Protein AF-A0AA37T5X5-F1 (afdb_monomer_lite)

Sequence (103 aa):
MPQKNICTRTISIEKFKANPVEEIAQVVDDAIAITSDNETLFYAVPTELYEEMVAFCEYTQRGTTEQKNVPDRFSLDETQDTDQFVEKLAEKIQKKSNDDECL

Secondary structure (DSSP, 8-state):
-----SSSEEEEHHHHHH-HHHHHHT-SS--EEEEETTEEEEEE--HHHHHHHHHHHHHHHHTT-------------TTS-HHHHHHHHHHHHHHHHHTTS--

Radius of gyration: 23.39 Å; chains: 1; bounding box: 44×42×62 Å

pLDDT: mean 74.89, std 17.7, range [38.31, 96.5]

InterPro domains:
  IPR036165 YefM-like superfamily [SSF143120] (9-59)

Organism: NCBI:txid1444977

Foldseek 3Di:
DQDPDPWPAEDEPVVCVVPVPVVQVVDDQTWYFYDDPNDGPDIDHDPVNVVVVVVVVVVVVVPPPDPPPPVPVPPPPPPDDPVVVVVVVVVVVVVVVVVPPDD

Structure (mmCIF, N/CA/C/O backbone):
data_AF-A0AA37T5X5-F1
#
_entry.id   AF-A0AA37T5X5-F1
#
loop_
_atom_site.group_PDB
_atom_site.id
_atom_site.type_symbol
_atom_site.label_atom_id
_atom_site.label_alt_id
_atom_site.label_comp_id
_atom_site.label_asym_id
_atom_site.label_entity_id
_atom_site.label_seq_id
_atom_site.pdbx_PDB_ins_code
_atom_site.Cartn_x
_atom_site.Cartn_y
_atom_site.Cartn_z
_atom_site.occupancy
_atom_site.B_iso_or_equiv
_atom_site.auth_seq_id
_atom_site.auth_comp_id
_atom_site.auth_asym_id
_atom_site.auth_atom_id
_atom_site.pdbx_PDB_model_num
ATOM 1 N N . MET A 1 1 ? 2.001 4.237 23.602 1.00 40.94 1 MET A N 1
ATOM 2 C CA . MET A 1 1 ? 2.702 5.302 22.847 1.00 40.94 1 MET A CA 1
ATOM 3 C C . MET A 1 1 ? 2.011 5.418 21.498 1.00 40.94 1 MET A C 1
ATOM 5 O O . MET A 1 1 ? 1.715 4.361 20.954 1.00 40.94 1 MET A O 1
ATOM 9 N N . PRO A 1 2 ? 1.687 6.616 20.981 1.00 51.69 2 PRO A N 1
ATOM 10 C CA . PRO A 1 2 ? 1.086 6.723 19.654 1.00 51.69 2 PRO A CA 1
ATOM 11 C C . PRO A 1 2 ? 2.088 6.212 18.612 1.00 51.69 2 PRO A C 1
ATOM 13 O O . PRO A 1 2 ? 3.253 6.617 18.625 1.00 51.69 2 PRO A O 1
ATOM 16 N N . GLN A 1 3 ? 1.660 5.280 17.760 1.00 58.56 3 GLN A N 1
ATOM 17 C CA . GLN A 1 3 ? 2.477 4.806 16.647 1.00 58.56 3 GLN A CA 1
ATOM 18 C C . GLN A 1 3 ? 2.731 5.994 15.711 1.00 58.56 3 GLN A C 1
ATOM 20 O O . GLN A 1 3 ? 1.800 6.690 15.305 1.00 58.56 3 GLN A O 1
ATOM 25 N N . LYS A 1 4 ? 4.003 6.279 15.418 1.00 62.44 4 LYS A N 1
ATOM 26 C CA . LYS A 1 4 ? 4.361 7.319 14.454 1.00 62.44 4 LYS A CA 1
ATOM 27 C C . LYS A 1 4 ? 4.061 6.770 13.061 1.00 62.44 4 LYS A C 1
ATOM 29 O O . LYS A 1 4 ? 4.851 5.989 12.538 1.00 62.44 4 LYS A O 1
ATOM 34 N N . ASN A 1 5 ? 2.917 7.151 12.500 1.00 62.69 5 ASN A N 1
ATOM 35 C CA . ASN A 1 5 ? 2.557 6.767 11.139 1.00 62.69 5 ASN A CA 1
ATOM 36 C C . ASN A 1 5 ? 3.575 7.356 10.159 1.00 62.69 5 ASN A C 1
ATOM 38 O O . ASN A 1 5 ? 3.936 8.530 10.245 1.00 62.69 5 ASN A O 1
ATOM 42 N N . ILE A 1 6 ? 4.075 6.499 9.270 1.00 72.50 6 ILE A N 1
ATOM 43 C CA . ILE A 1 6 ? 5.108 6.833 8.276 1.00 72.50 6 ILE A CA 1
ATOM 44 C C . ILE A 1 6 ? 4.488 7.543 7.060 1.00 72.50 6 ILE A C 1
ATOM 46 O O . ILE A 1 6 ? 5.193 8.169 6.280 1.00 72.50 6 ILE A O 1
ATOM 50 N N . CYS A 1 7 ? 3.164 7.479 6.931 1.00 79.75 7 CYS A N 1
ATOM 51 C CA . CYS A 1 7 ? 2.395 7.980 5.801 1.00 79.75 7 CYS A CA 1
ATOM 52 C C . CYS A 1 7 ? 1.520 9.174 6.183 1.00 79.75 7 CYS A C 1
ATOM 54 O O . CYS A 1 7 ? 1.145 9.358 7.347 1.00 79.75 7 CYS A O 1
ATOM 56 N N . THR A 1 8 ? 1.143 9.950 5.170 1.00 80.25 8 THR A N 1
ATOM 57 C CA . THR A 1 8 ? 0.302 11.143 5.333 1.00 80.25 8 THR A CA 1
ATOM 58 C C . THR A 1 8 ? -1.158 10.780 5.598 1.00 80.25 8 THR A C 1
ATOM 60 O O . THR A 1 8 ? -1.896 11.559 6.205 1.00 80.25 8 THR A O 1
ATOM 63 N N . ARG A 1 9 ? -1.593 9.589 5.166 1.00 87.81 9 ARG A N 1
ATOM 64 C CA . ARG A 1 9 ? -2.992 9.164 5.232 1.00 87.81 9 ARG A CA 1
ATOM 65 C C . ARG A 1 9 ? -3.170 7.898 6.060 1.00 87.81 9 ARG A C 1
ATOM 67 O O . ARG A 1 9 ? -2.474 6.903 5.888 1.00 87.81 9 ARG A O 1
ATOM 74 N N . THR A 1 10 ? -4.168 7.921 6.935 1.00 91.25 10 THR A N 1
ATOM 75 C CA . THR A 1 10 ? -4.576 6.775 7.753 1.00 91.25 10 THR A CA 1
ATOM 76 C C . THR A 1 10 ? -6.083 6.584 7.632 1.00 91.25 10 THR A C 1
ATOM 78 O O . THR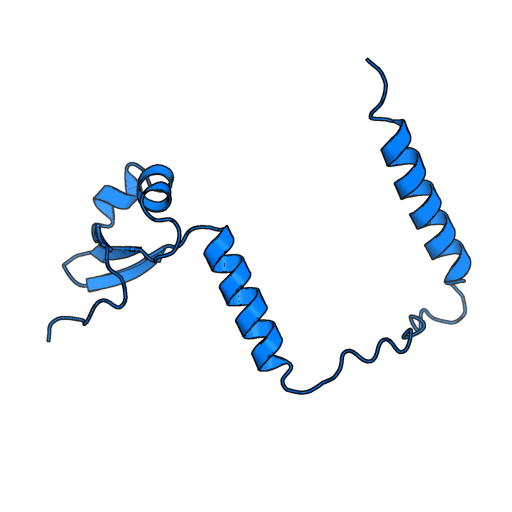 A 1 10 ? -6.833 7.552 7.766 1.00 91.25 10 THR A O 1
ATOM 81 N N . ILE A 1 11 ? -6.535 5.357 7.378 1.00 93.25 11 ILE A N 1
ATOM 82 C CA . ILE A 1 11 ? -7.959 5.007 7.280 1.00 93.25 11 ILE A CA 1
ATOM 83 C C . ILE A 1 11 ? -8.253 3.721 8.054 1.00 93.25 11 ILE A C 1
ATOM 85 O O . ILE A 1 11 ? -7.379 2.871 8.215 1.00 93.25 11 ILE A O 1
ATOM 89 N N . SER A 1 12 ? -9.494 3.557 8.514 1.00 94.38 12 SER A N 1
ATOM 90 C CA . SER A 1 12 ? -9.911 2.315 9.164 1.00 94.38 12 SER A CA 1
ATOM 91 C C . SER A 1 12 ? -10.058 1.171 8.158 1.00 94.38 12 SER A C 1
ATOM 93 O O . SER A 1 12 ? -10.389 1.378 6.985 1.00 94.38 12 SER A O 1
ATOM 95 N N . ILE A 1 13 ? -9.884 -0.060 8.638 1.00 94.81 13 ILE A N 1
ATOM 96 C CA . ILE A 1 13 ? -10.087 -1.280 7.851 1.00 94.81 13 ILE A CA 1
ATOM 97 C C . ILE A 1 13 ? -11.518 -1.392 7.308 1.00 94.81 13 ILE A C 1
ATOM 99 O O . ILE A 1 13 ? -11.719 -1.907 6.213 1.00 94.81 13 ILE A O 1
ATOM 103 N N . GLU A 1 14 ? -12.513 -0.879 8.033 1.00 95.12 14 GLU A N 1
ATOM 104 C CA . GLU A 1 14 ? -13.910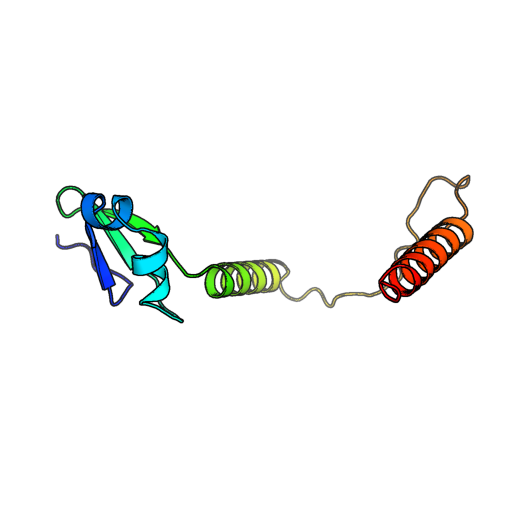 -0.853 7.586 1.00 95.12 14 GLU A CA 1
ATOM 105 C C . GLU A 1 14 ? -14.093 0.049 6.364 1.00 95.12 14 GLU A C 1
ATOM 107 O O . GLU A 1 14 ? -14.718 -0.357 5.384 1.00 95.12 14 GLU A O 1
ATOM 112 N N . LYS A 1 15 ? -13.485 1.243 6.385 1.00 92.94 15 LYS A N 1
ATOM 113 C CA . LYS A 1 15 ? -13.524 2.178 5.257 1.00 92.94 15 LYS A CA 1
ATOM 114 C C . LYS A 1 15 ? -12.796 1.603 4.043 1.00 92.94 15 LYS A C 1
ATOM 116 O O . LYS A 1 15 ? -13.314 1.657 2.932 1.00 92.94 15 LYS A O 1
ATOM 121 N N . PHE A 1 16 ? -11.632 0.995 4.268 1.00 94.50 16 PHE A N 1
ATOM 122 C CA . PHE A 1 16 ? -10.861 0.355 3.206 1.00 94.50 16 PHE A CA 1
ATOM 123 C C . PHE A 1 16 ? -11.614 -0.814 2.563 1.00 94.50 16 PHE A C 1
ATOM 125 O O . PHE A 1 16 ? -11.607 -0.955 1.346 1.00 94.50 16 PHE A O 1
ATOM 132 N N . LYS A 1 17 ? -12.313 -1.631 3.360 1.00 94.88 17 LYS A N 1
ATOM 133 C CA . LYS A 1 17 ? -13.129 -2.743 2.852 1.00 94.88 17 LYS A CA 1
ATOM 13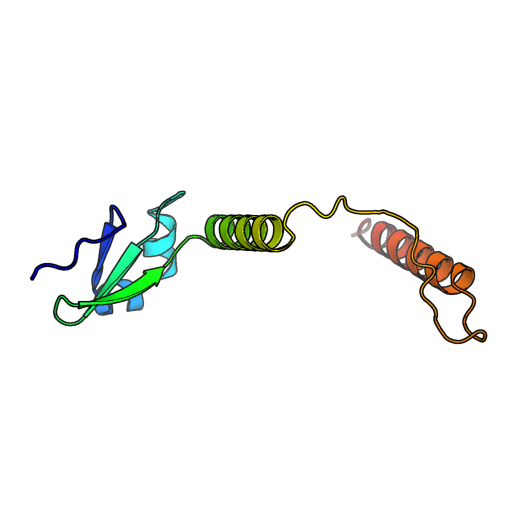4 C C . LYS A 1 17 ? -14.302 -2.292 1.987 1.00 94.88 17 LYS A C 1
ATOM 136 O O . LYS A 1 17 ? -14.703 -3.050 1.111 1.00 94.88 17 LYS A O 1
ATOM 141 N N . ALA A 1 18 ? -14.856 -1.108 2.244 1.00 96.50 18 ALA A N 1
ATOM 142 C CA . ALA A 1 18 ? -15.970 -0.591 1.461 1.00 96.50 18 ALA A CA 1
ATOM 143 C C . ALA A 1 18 ? -15.545 -0.292 0.016 1.00 96.50 18 ALA A C 1
ATOM 145 O O . ALA A 1 18 ? -16.204 -0.767 -0.901 1.00 96.50 18 ALA A O 1
ATOM 146 N N . ASN A 1 19 ? -14.436 0.434 -0.181 1.00 94.00 19 ASN A N 1
ATOM 147 C CA . ASN A 1 19 ? -13.946 0.838 -1.506 1.00 94.00 19 ASN A CA 1
ATOM 148 C C . ASN A 1 19 ? -12.402 0.882 -1.557 1.00 94.00 19 ASN A C 1
ATOM 150 O O . ASN A 1 19 ? -11.811 1.964 -1.550 1.00 94.00 19 ASN A O 1
ATOM 154 N N . PRO A 1 20 ? -11.708 -0.267 -1.637 1.00 91.94 20 PRO A N 1
ATOM 155 C CA . PRO A 1 20 ? -10.246 -0.303 -1.531 1.00 91.94 20 PRO A CA 1
ATOM 156 C C . PRO A 1 20 ? -9.552 0.410 -2.698 1.00 91.94 20 PRO A C 1
ATOM 158 O O . PRO A 1 20 ? -8.573 1.120 -2.496 1.00 91.94 20 PRO A O 1
ATOM 161 N N . VAL A 1 21 ? -10.086 0.260 -3.914 1.00 91.62 21 VAL A N 1
ATOM 162 C CA . VAL A 1 21 ? -9.525 0.869 -5.131 1.00 91.62 21 VAL A CA 1
ATOM 163 C C . VAL A 1 21 ? -9.615 2.391 -5.075 1.00 91.62 21 VAL A C 1
ATOM 165 O O . VAL A 1 21 ? -8.646 3.075 -5.383 1.00 91.62 21 VAL A O 1
ATOM 168 N N . GLU A 1 22 ? -10.760 2.925 -4.649 1.00 92.25 22 GLU A N 1
ATOM 169 C CA . GLU A 1 22 ? -10.971 4.371 -4.550 1.00 92.25 22 GLU A CA 1
ATOM 170 C C . GLU A 1 22 ? -10.095 4.994 -3.462 1.00 92.25 22 GLU A C 1
ATOM 172 O O . GLU A 1 22 ? -9.567 6.089 -3.644 1.00 92.25 22 GLU A O 1
ATOM 177 N N . GLU A 1 23 ? -9.918 4.308 -2.330 1.00 91.44 23 GLU A N 1
ATOM 178 C CA . GLU A 1 23 ? -9.040 4.799 -1.270 1.00 91.44 23 GLU A CA 1
ATOM 179 C C . GLU A 1 23 ? -7.573 4.810 -1.716 1.00 91.44 23 GLU A C 1
ATOM 181 O O . GLU A 1 23 ? -6.889 5.791 -1.438 1.00 91.44 23 GLU A O 1
ATOM 186 N N . ILE A 1 24 ? -7.110 3.786 -2.450 1.00 90.31 24 ILE A N 1
ATOM 187 C CA . ILE A 1 24 ? -5.746 3.742 -3.007 1.00 90.31 24 ILE A CA 1
ATOM 188 C C . ILE A 1 24 ? -5.559 4.805 -4.095 1.00 90.31 24 ILE A C 1
ATOM 190 O O . ILE A 1 24 ? -4.547 5.492 -4.088 1.00 90.31 24 ILE A O 1
ATOM 194 N N . ALA A 1 25 ? -6.539 5.015 -4.977 1.00 88.19 25 ALA A N 1
ATOM 195 C CA . ALA A 1 25 ? -6.449 6.010 -6.051 1.00 88.19 25 ALA A CA 1
ATOM 196 C C . ALA A 1 25 ? -6.370 7.468 -5.551 1.00 88.19 25 ALA A C 1
ATOM 198 O O . ALA A 1 25 ? -6.021 8.368 -6.312 1.00 88.19 25 ALA A O 1
ATOM 199 N N . GLN A 1 26 ? -6.697 7.725 -4.280 1.00 85.88 26 GLN A N 1
ATOM 200 C CA . GLN A 1 26 ? -6.584 9.054 -3.668 1.00 85.88 26 GLN A CA 1
ATOM 201 C C . GLN A 1 26 ? -5.148 9.441 -3.293 1.00 85.88 26 GLN A C 1
ATOM 203 O O . GLN A 1 26 ? -4.916 10.590 -2.909 1.00 85.88 26 GLN A O 1
ATOM 208 N N . VAL A 1 27 ? -4.197 8.514 -3.383 1.00 84.94 27 VAL A N 1
ATOM 209 C CA . VAL A 1 27 ? -2.765 8.782 -3.224 1.00 84.94 27 VAL A CA 1
ATOM 210 C C . VAL A 1 27 ? -2.034 8.309 -4.468 1.00 84.94 27 VAL A C 1
ATOM 212 O O . VAL A 1 27 ? -2.282 7.222 -4.970 1.00 84.94 27 VAL A O 1
ATOM 215 N N . VAL A 1 28 ? -1.144 9.160 -4.969 1.00 75.94 28 VAL A N 1
ATOM 216 C CA . VAL A 1 28 ? -0.362 8.887 -6.181 1.00 75.94 28 VAL A CA 1
ATOM 217 C C . VAL A 1 28 ? 1.021 8.358 -5.797 1.00 75.94 28 VAL A C 1
ATOM 219 O O . VAL A 1 28 ? 1.410 7.296 -6.260 1.00 75.94 28 VAL A O 1
ATOM 222 N N . ASP A 1 29 ? 1.685 9.015 -4.842 1.00 82.50 29 ASP A N 1
ATOM 223 C CA . ASP A 1 29 ? 3.078 8.724 -4.465 1.00 82.50 29 ASP A CA 1
ATOM 224 C C . ASP A 1 29 ? 3.262 8.523 -2.949 1.00 82.50 29 ASP A C 1
ATOM 226 O O . ASP A 1 29 ? 4.319 8.812 -2.390 1.00 82.50 29 ASP A O 1
ATOM 230 N N . ASP A 1 30 ? 2.218 8.088 -2.239 1.00 87.25 30 ASP A N 1
ATOM 231 C CA . ASP A 1 30 ? 2.293 7.839 -0.795 1.00 87.25 30 ASP A CA 1
ATOM 232 C C . ASP A 1 30 ? 1.562 6.547 -0.416 1.00 87.25 30 ASP A C 1
ATOM 234 O O . ASP A 1 30 ? 0.674 6.060 -1.121 1.00 87.25 30 ASP A O 1
ATOM 238 N N . ALA A 1 31 ? 1.940 5.995 0.731 1.00 90.06 31 ALA A N 1
ATOM 239 C CA . ALA A 1 31 ? 1.257 4.873 1.342 1.00 90.06 31 ALA A CA 1
ATOM 240 C C . ALA A 1 31 ? 0.030 5.331 2.144 1.00 90.06 31 ALA A C 1
ATOM 242 O O . ALA A 1 31 ? -0.087 6.473 2.586 1.00 90.06 31 ALA A O 1
ATOM 243 N N . ILE A 1 32 ? -0.876 4.394 2.400 1.00 93.00 32 ILE A N 1
ATOM 244 C CA . ILE A 1 32 ? -2.001 4.556 3.320 1.00 93.00 32 ILE A CA 1
ATOM 245 C C . ILE A 1 32 ? -1.833 3.558 4.455 1.00 93.00 32 ILE A C 1
ATOM 247 O O . ILE A 1 32 ? -1.761 2.354 4.211 1.00 93.00 32 ILE A O 1
ATOM 251 N N . ALA A 1 33 ? -1.821 4.034 5.699 1.00 93.88 33 ALA A N 1
ATOM 252 C CA . ALA A 1 33 ? -1.922 3.158 6.862 1.00 93.88 33 ALA A CA 1
ATOM 253 C C . ALA A 1 33 ? -3.368 2.690 7.037 1.00 93.88 33 ALA A C 1
ATOM 255 O O . ALA A 1 33 ? -4.280 3.507 7.206 1.00 93.88 33 ALA A O 1
ATOM 256 N N . ILE A 1 34 ? -3.567 1.374 7.042 1.00 94.50 34 ILE A N 1
ATOM 257 C CA . ILE A 1 34 ? -4.854 0.752 7.340 1.00 94.50 34 ILE A CA 1
ATOM 258 C C . ILE A 1 34 ? -4.865 0.335 8.806 1.00 94.50 34 ILE A C 1
ATOM 260 O O . ILE A 1 34 ? -4.003 -0.433 9.240 1.00 94.50 34 ILE A O 1
ATOM 264 N N . THR A 1 35 ? -5.836 0.833 9.570 1.00 94.06 35 THR A N 1
ATOM 265 C CA . THR A 1 35 ? -5.896 0.638 11.024 1.00 94.06 35 THR A CA 1
ATOM 266 C C . THR A 1 35 ? -7.142 -0.113 11.487 1.00 94.06 35 THR A C 1
ATOM 268 O O . THR A 1 35 ? -8.211 -0.033 10.880 1.00 94.06 35 THR A O 1
ATOM 271 N N . SER A 1 36 ? -7.013 -0.828 12.602 1.00 93.88 36 SER A N 1
ATOM 272 C CA . SER A 1 36 ? -8.125 -1.339 13.415 1.00 93.88 36 SER A CA 1
ATOM 273 C C . SER A 1 36 ? -7.807 -1.046 14.868 1.00 93.88 36 SER A C 1
ATOM 275 O O . SER A 1 36 ? -6.654 -1.172 15.265 1.00 93.88 36 SER A O 1
ATOM 277 N N . ASP A 1 37 ? -8.796 -0.616 15.649 1.00 90.50 37 ASP A N 1
ATOM 278 C CA . ASP A 1 37 ? -8.619 -0.356 17.086 1.00 90.50 37 ASP A CA 1
ATOM 279 C C . ASP A 1 37 ? -7.431 0.577 17.409 1.00 90.50 37 ASP A C 1
ATOM 281 O O . ASP A 1 37 ? -6.751 0.434 18.421 1.00 90.50 37 ASP A O 1
ATOM 285 N N . ASN A 1 38 ? -7.191 1.564 16.534 1.00 81.88 38 ASN A N 1
ATOM 286 C CA . ASN A 1 38 ? -6.063 2.508 16.573 1.00 81.88 38 ASN A CA 1
ATOM 287 C C . ASN A 1 38 ? -4.662 1.888 16.416 1.00 81.88 38 ASN A C 1
ATOM 289 O O . ASN A 1 38 ? -3.663 2.578 16.634 1.00 81.88 38 ASN A O 1
ATOM 293 N N . GLU A 1 39 ? -4.570 0.635 15.982 1.00 89.81 39 GLU A N 1
ATOM 294 C CA . GLU A 1 39 ? -3.320 -0.022 15.608 1.00 89.81 39 GLU A CA 1
ATOM 295 C C . GLU A 1 39 ? -3.207 -0.150 14.089 1.00 89.81 39 GLU A C 1
ATOM 297 O O . GLU A 1 39 ? -4.175 -0.475 13.396 1.00 89.81 39 GLU A O 1
ATOM 302 N N . THR A 1 40 ? -2.012 0.114 13.556 1.00 92.69 40 THR A N 1
ATOM 303 C CA . THR A 1 40 ? -1.730 -0.091 12.132 1.00 92.69 40 THR A CA 1
ATOM 304 C C . THR A 1 40 ? -1.607 -1.578 11.843 1.00 92.69 40 THR A C 1
ATOM 306 O O . THR A 1 40 ? -0.744 -2.251 12.403 1.00 92.69 40 THR A O 1
ATOM 309 N N . LEU A 1 41 ? -2.451 -2.079 10.943 1.00 93.38 41 LEU A N 1
ATOM 310 C CA . LEU A 1 41 ? -2.429 -3.469 10.499 1.00 93.38 41 LEU A CA 1
ATOM 311 C C . LEU A 1 41 ? -1.441 -3.660 9.347 1.00 93.38 41 LEU A C 1
ATOM 313 O O . LEU A 1 41 ? -0.600 -4.554 9.384 1.00 93.38 41 LEU A O 1
ATOM 317 N N . PHE A 1 42 ? -1.558 -2.825 8.315 1.00 93.12 42 PHE A N 1
ATOM 318 C CA . PHE A 1 42 ? -0.708 -2.865 7.129 1.00 93.12 42 PHE A CA 1
ATOM 319 C C . PHE A 1 42 ? -0.730 -1.525 6.392 1.00 93.12 42 PHE A C 1
ATOM 321 O O . PHE A 1 42 ? -1.554 -0.652 6.674 1.00 93.12 42 PHE A O 1
ATOM 328 N N . TYR A 1 43 ? 0.178 -1.387 5.430 1.00 92.56 43 TYR A N 1
ATOM 329 C CA . TYR A 1 43 ? 0.236 -0.254 4.517 1.00 92.56 43 TYR A CA 1
ATOM 330 C C . TYR A 1 43 ? -0.219 -0.692 3.128 1.00 92.56 43 TYR A C 1
ATOM 332 O O . TYR A 1 43 ? 0.178 -1.756 2.655 1.00 92.56 43 TYR A O 1
ATOM 340 N N . ALA A 1 44 ? -1.053 0.121 2.492 1.00 92.50 44 ALA A N 1
ATOM 341 C CA . ALA A 1 44 ? -1.445 -0.044 1.099 1.00 92.50 44 ALA A CA 1
ATOM 342 C C . ALA A 1 44 ? -0.777 1.045 0.255 1.00 92.50 44 ALA A C 1
ATOM 344 O O . ALA A 1 44 ? -0.656 2.182 0.705 1.00 92.50 44 ALA A O 1
ATOM 345 N N . VAL A 1 45 ? -0.352 0.699 -0.955 1.00 92.25 45 VAL A N 1
ATOM 346 C CA . VAL A 1 45 ? 0.282 1.614 -1.913 1.00 92.25 45 VAL A CA 1
ATOM 347 C C . VAL A 1 45 ? -0.317 1.394 -3.303 1.00 92.25 45 VAL A C 1
ATOM 349 O O . VAL A 1 45 ? -0.832 0.300 -3.569 1.00 92.25 45 VAL A O 1
ATOM 352 N N . PRO A 1 46 ? -0.249 2.391 -4.199 1.00 92.31 46 PRO A N 1
ATOM 353 C CA . PRO A 1 46 ? -0.491 2.181 -5.621 1.00 92.31 46 PRO A CA 1
ATOM 354 C C . PRO A 1 46 ? 0.455 1.125 -6.204 1.00 92.31 46 PRO A C 1
ATOM 356 O O . PRO A 1 46 ? 1.592 0.975 -5.754 1.00 92.31 46 PRO A O 1
ATOM 359 N N . THR A 1 47 ? -0.010 0.395 -7.220 1.00 90.56 47 THR A N 1
ATOM 360 C CA . THR A 1 47 ? 0.768 -0.679 -7.860 1.00 90.56 47 THR A CA 1
ATOM 361 C C . THR A 1 47 ? 2.091 -0.170 -8.423 1.00 90.56 47 THR A C 1
ATOM 363 O O . THR A 1 47 ? 3.118 -0.793 -8.192 1.00 90.56 47 THR A O 1
ATOM 366 N N . GLU A 1 48 ? 2.079 0.975 -9.106 1.00 90.94 48 GLU A N 1
ATOM 367 C CA . GLU A 1 48 ? 3.278 1.575 -9.706 1.00 90.94 48 GLU A CA 1
ATOM 368 C C . GLU A 1 48 ? 4.357 1.841 -8.646 1.00 90.94 48 GLU A C 1
ATOM 370 O O . GLU A 1 48 ? 5.491 1.389 -8.789 1.00 90.94 48 GLU A O 1
ATOM 375 N N . LEU A 1 49 ? 3.969 2.445 -7.517 1.00 90.75 49 LEU A N 1
ATOM 376 C CA . LEU A 1 49 ? 4.869 2.702 -6.393 1.00 90.75 49 LEU A CA 1
ATOM 377 C C . LEU A 1 49 ? 5.427 1.408 -5.782 1.00 90.75 49 LEU A C 1
ATOM 379 O O . LEU A 1 49 ? 6.604 1.348 -5.427 1.00 90.75 49 LEU A O 1
ATOM 383 N N . TYR A 1 50 ? 4.607 0.359 -5.661 1.00 92.00 50 TYR A N 1
ATOM 384 C CA . TYR A 1 50 ? 5.080 -0.937 -5.169 1.00 92.00 50 TYR A CA 1
ATOM 385 C C . TYR A 1 50 ? 6.174 -1.523 -6.068 1.00 92.00 50 TYR A C 1
ATOM 387 O O . TYR A 1 50 ? 7.223 -1.930 -5.568 1.00 92.00 50 TYR A O 1
ATOM 395 N N . GLU A 1 51 ? 5.953 -1.534 -7.382 1.00 92.94 51 GLU A N 1
ATOM 396 C CA . GLU A 1 51 ? 6.911 -2.072 -8.352 1.00 92.94 51 GLU A CA 1
ATOM 397 C C . GLU A 1 51 ? 8.222 -1.276 -8.357 1.00 92.94 51 GLU A C 1
ATOM 399 O O . GLU A 1 51 ? 9.304 -1.864 -8.360 1.00 92.94 51 GLU A O 1
ATOM 404 N N . GLU A 1 52 ? 8.154 0.055 -8.272 1.00 91.31 52 GLU A N 1
ATOM 405 C CA . GLU A 1 52 ? 9.346 0.902 -8.153 1.00 91.31 52 GLU A CA 1
ATOM 406 C C . GLU A 1 52 ? 10.143 0.605 -6.878 1.00 91.31 52 GLU A C 1
ATOM 408 O O . GLU A 1 52 ? 11.371 0.474 -6.919 1.00 91.31 52 GLU A O 1
ATOM 413 N N . MET A 1 53 ? 9.454 0.444 -5.744 1.00 89.94 53 MET A N 1
ATOM 414 C CA . MET A 1 53 ? 10.088 0.077 -4.478 1.00 89.94 53 MET A CA 1
ATOM 415 C C . MET A 1 53 ? 10.762 -1.295 -4.565 1.00 89.94 53 MET A C 1
ATOM 417 O O . MET A 1 53 ? 11.900 -1.447 -4.115 1.00 89.94 53 MET A O 1
ATOM 421 N N . VAL A 1 54 ? 10.092 -2.286 -5.158 1.00 91.56 54 VAL A N 1
ATOM 422 C CA . VAL A 1 54 ? 10.649 -3.631 -5.357 1.00 91.56 54 VAL A CA 1
ATOM 423 C C . VAL A 1 54 ? 11.870 -3.571 -6.269 1.00 91.56 54 VAL A C 1
ATOM 425 O O . VAL A 1 54 ? 12.928 -4.069 -5.884 1.00 91.56 54 VAL A O 1
ATOM 428 N N . ALA A 1 55 ? 11.778 -2.895 -7.414 1.00 90.00 55 ALA A N 1
ATOM 429 C CA . ALA A 1 55 ? 12.889 -2.738 -8.348 1.00 90.00 55 ALA A CA 1
ATOM 430 C C . ALA A 1 55 ? 14.101 -2.056 -7.693 1.00 90.00 55 ALA A C 1
ATOM 432 O O . ALA A 1 55 ? 15.240 -2.496 -7.869 1.00 90.00 55 ALA A O 1
ATOM 433 N N . PHE A 1 56 ? 13.869 -1.017 -6.885 1.00 88.69 56 PHE A N 1
ATOM 434 C CA . PHE A 1 56 ? 14.924 -0.350 -6.128 1.00 88.69 56 PHE A CA 1
ATOM 435 C C . PHE A 1 56 ? 15.558 -1.274 -5.081 1.00 88.69 56 PHE A C 1
ATOM 437 O O . PHE A 1 56 ? 16.788 -1.326 -4.955 1.00 88.69 56 PHE A O 1
ATOM 444 N N . CYS A 1 57 ? 14.744 -2.022 -4.332 1.00 86.06 57 CYS A N 1
ATOM 445 C CA . CYS A 1 57 ? 15.233 -3.000 -3.366 1.00 86.06 57 CYS A CA 1
ATOM 446 C C . CYS A 1 57 ? 16.067 -4.087 -4.046 1.00 86.06 57 CYS A C 1
ATOM 448 O O . CYS A 1 57 ? 17.156 -4.395 -3.564 1.00 86.06 57 CYS A O 1
ATOM 450 N N . GLU A 1 58 ? 15.605 -4.627 -5.172 1.00 87.50 58 GLU A N 1
ATOM 451 C CA . GLU A 1 58 ? 16.352 -5.610 -5.952 1.00 87.50 58 GLU A CA 1
ATOM 452 C C . GLU A 1 58 ? 17.675 -5.043 -6.463 1.00 87.50 58 GLU A C 1
ATOM 454 O O . GLU A 1 58 ? 18.717 -5.676 -6.296 1.00 87.50 58 GLU A O 1
ATOM 459 N N . TYR A 1 59 ? 17.658 -3.842 -7.046 1.00 83.62 59 TYR A N 1
ATOM 460 C CA . TYR A 1 59 ? 18.867 -3.160 -7.503 1.00 83.62 59 TYR A CA 1
ATOM 461 C C . TYR A 1 59 ? 19.874 -2.989 -6.359 1.00 83.62 59 TYR A C 1
ATOM 463 O O . TYR A 1 59 ? 21.045 -3.342 -6.491 1.00 83.62 59 TYR A O 1
ATOM 471 N N . THR A 1 60 ? 19.407 -2.521 -5.202 1.00 79.88 60 THR A N 1
ATOM 472 C CA . THR A 1 60 ? 20.259 -2.278 -4.031 1.00 79.88 60 THR A CA 1
ATOM 473 C C . THR A 1 60 ? 20.814 -3.582 -3.453 1.00 79.88 60 THR A C 1
ATOM 475 O O . THR A 1 60 ? 21.984 -3.641 -3.076 1.00 79.88 60 THR A O 1
ATOM 478 N N . GLN A 1 61 ? 20.009 -4.650 -3.415 1.00 77.31 61 GLN A N 1
ATOM 479 C CA . GLN A 1 61 ? 20.438 -5.974 -2.948 1.00 77.31 61 GLN A CA 1
ATOM 480 C C . GLN A 1 61 ? 21.450 -6.636 -3.893 1.00 77.31 61 GLN A C 1
ATOM 482 O O . GLN A 1 61 ? 22.329 -7.360 -3.425 1.00 77.31 61 GLN A O 1
ATOM 487 N N . ARG A 1 62 ? 21.384 -6.359 -5.204 1.00 70.94 62 ARG A N 1
ATOM 488 C CA . ARG A 1 62 ? 22.405 -6.788 -6.182 1.00 70.94 62 ARG A CA 1
ATOM 489 C C . ARG A 1 62 ? 23.761 -6.083 -5.963 1.00 70.94 62 ARG A C 1
ATOM 491 O O . ARG A 1 62 ? 24.793 -6.560 -6.443 1.00 70.94 62 ARG A O 1
ATOM 498 N N . GLY A 1 63 ? 23.803 -4.996 -5.186 1.00 67.44 63 GLY A N 1
ATOM 499 C CA . GLY A 1 63 ? 25.038 -4.312 -4.793 1.00 67.44 63 GLY A CA 1
ATOM 500 C C . GLY A 1 63 ? 25.751 -3.641 -5.975 1.00 67.44 63 GLY A C 1
ATOM 501 O O . GLY A 1 63 ? 25.147 -2.874 -6.713 1.00 67.44 63 GLY A O 1
ATOM 502 N N . THR A 1 64 ? 27.052 -3.910 -6.153 1.00 53.88 64 THR A N 1
ATOM 503 C CA . THR A 1 64 ? 27.909 -3.364 -7.233 1.00 53.88 64 THR A CA 1
ATOM 504 C C . THR A 1 64 ? 28.212 -4.381 -8.335 1.00 53.88 64 THR A C 1
ATOM 506 O O . THR A 1 64 ? 29.244 -4.279 -9.004 1.00 53.88 64 THR A O 1
ATOM 509 N N . THR A 1 65 ? 27.391 -5.421 -8.501 1.00 53.38 65 THR A N 1
ATOM 510 C CA . THR A 1 65 ? 27.575 -6.296 -9.661 1.00 53.38 65 THR A CA 1
ATOM 511 C C . THR A 1 65 ? 27.127 -5.537 -10.901 1.00 53.38 65 THR A C 1
ATOM 513 O O . THR A 1 65 ? 25.936 -5.395 -11.159 1.00 53.38 65 THR A O 1
ATOM 516 N N . GLU A 1 66 ? 28.092 -5.020 -11.671 1.00 54.22 66 GLU A N 1
ATOM 517 C CA . GLU A 1 66 ? 27.850 -4.676 -13.070 1.00 54.22 66 GLU A CA 1
ATOM 518 C C . GLU A 1 66 ? 27.097 -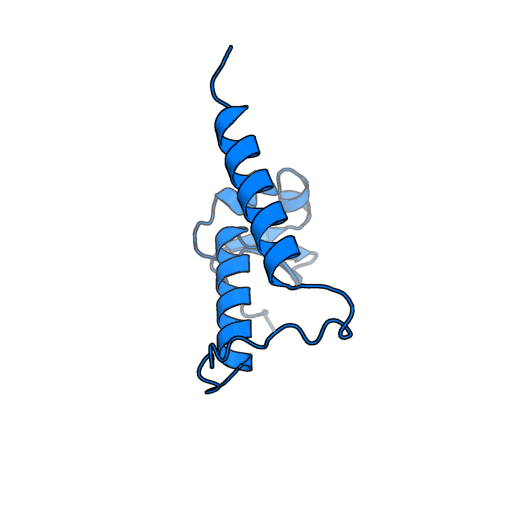5.848 -13.697 1.00 54.22 66 GLU A C 1
ATOM 520 O O . GLU A 1 66 ? 27.514 -7.003 -13.544 1.00 54.22 66 GLU A O 1
ATOM 525 N N . GLN A 1 67 ? 25.992 -5.560 -14.386 1.00 50.25 67 GLN A N 1
ATOM 526 C CA . GLN A 1 67 ? 25.342 -6.537 -15.241 1.00 50.25 67 GLN A CA 1
ATOM 527 C C . GLN A 1 67 ? 26.348 -6.886 -16.336 1.00 50.25 67 GLN A C 1
ATOM 529 O O . GLN A 1 67 ? 26.393 -6.268 -17.400 1.00 50.25 67 GLN A O 1
ATOM 534 N N . LYS A 1 68 ? 27.212 -7.862 -16.056 1.00 46.06 68 LYS A N 1
ATOM 535 C CA . LYS A 1 68 ? 28.020 -8.501 -17.071 1.00 46.06 68 LYS A CA 1
ATOM 536 C C . LYS A 1 68 ? 27.023 -9.233 -17.948 1.00 46.06 68 LYS A C 1
ATOM 538 O O . LYS A 1 68 ? 26.699 -10.387 -17.698 1.00 46.06 68 LYS A O 1
ATOM 543 N N . ASN A 1 69 ? 26.573 -8.552 -18.996 1.00 47.06 69 ASN A N 1
ATOM 544 C CA . ASN A 1 69 ? 26.126 -9.179 -20.229 1.00 47.06 69 ASN A CA 1
ATOM 545 C C . ASN A 1 69 ? 27.337 -9.891 -20.854 1.00 47.06 69 ASN A C 1
ATOM 547 O O . ASN A 1 69 ? 27.760 -9.582 -21.963 1.00 47.06 69 ASN A O 1
ATOM 551 N N . VAL A 1 70 ? 27.947 -10.832 -20.129 1.00 46.09 70 VAL A N 1
ATOM 552 C CA . VAL A 1 70 ? 28.467 -11.995 -20.823 1.00 46.09 70 VAL A CA 1
ATOM 553 C C . VAL A 1 70 ? 27.186 -12.664 -21.293 1.00 46.09 70 VAL A C 1
ATOM 555 O O . VAL A 1 70 ? 26.313 -12.891 -20.453 1.00 46.09 70 VAL A O 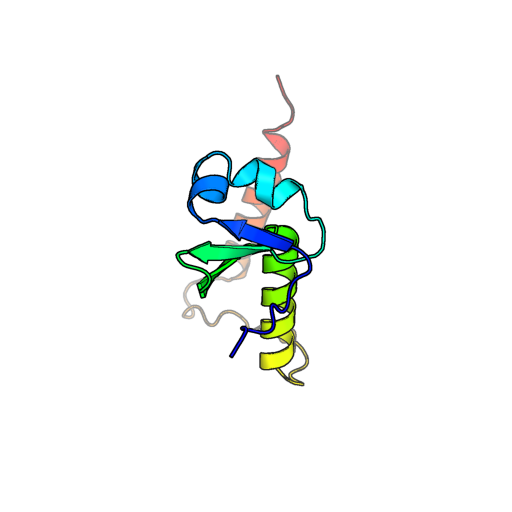1
ATOM 558 N N . PRO A 1 71 ? 26.997 -12.897 -22.598 1.00 46.41 71 PRO A N 1
ATOM 559 C CA . PRO A 1 71 ? 25.983 -13.833 -23.026 1.00 46.41 71 PRO A CA 1
ATOM 560 C C . PRO A 1 71 ? 26.354 -15.122 -22.308 1.00 46.41 71 PRO A C 1
ATOM 562 O O . PRO A 1 71 ? 27.318 -15.790 -22.688 1.00 46.41 71 PRO A O 1
ATOM 565 N N . ASP A 1 72 ? 25.675 -15.406 -21.202 1.00 47.38 72 ASP A N 1
ATOM 566 C CA . ASP A 1 72 ? 25.694 -16.732 -20.644 1.00 47.38 72 ASP A CA 1
ATOM 567 C C . ASP A 1 72 ? 25.004 -17.517 -21.744 1.00 47.38 72 ASP A C 1
ATOM 569 O O . ASP A 1 72 ? 23.798 -17.386 -21.975 1.00 47.38 72 ASP A O 1
ATOM 573 N N . ARG A 1 73 ? 25.814 -18.178 -22.578 1.00 49.00 73 ARG A N 1
ATOM 574 C CA . ARG A 1 73 ? 25.291 -19.191 -23.476 1.00 49.00 73 ARG A CA 1
ATOM 575 C C . ARG A 1 73 ? 24.598 -20.123 -22.516 1.00 49.00 73 ARG A C 1
ATOM 577 O O . ARG A 1 73 ? 25.291 -20.788 -21.747 1.00 49.00 73 ARG A O 1
ATOM 584 N N . PHE A 1 74 ? 23.265 -20.065 -22.498 1.00 49.53 74 PHE A N 1
ATOM 585 C CA . PHE A 1 74 ? 22.438 -21.014 -21.784 1.00 49.53 74 PHE A CA 1
ATOM 586 C C . PHE A 1 74 ? 23.106 -22.352 -22.021 1.00 49.53 74 PHE A C 1
ATOM 588 O O . PHE A 1 74 ? 23.154 -22.816 -23.160 1.00 49.53 74 PHE A O 1
ATOM 595 N N . SER A 1 75 ? 23.727 -22.907 -20.983 1.00 49.69 75 SER A N 1
ATOM 596 C CA . SER A 1 75 ? 24.317 -24.233 -21.064 1.00 49.69 75 SER A CA 1
ATOM 597 C C . SER A 1 75 ? 23.143 -25.196 -20.966 1.00 49.69 75 SER A C 1
ATOM 599 O O . SER A 1 75 ? 22.964 -25.907 -19.986 1.00 49.69 75 SER A O 1
ATOM 601 N N . LEU A 1 76 ? 22.255 -25.092 -21.954 1.00 49.88 76 LEU A N 1
ATOM 602 C CA . LEU A 1 76 ? 21.374 -26.154 -22.358 1.00 49.88 76 LEU A CA 1
ATOM 603 C C . LEU A 1 76 ? 22.326 -27.248 -22.811 1.00 49.88 76 LEU A C 1
ATOM 605 O O . LEU A 1 76 ? 23.231 -26.988 -23.608 1.00 49.88 76 LEU A O 1
ATOM 609 N N . ASP A 1 77 ? 22.160 -28.430 -22.225 1.00 53.56 77 ASP A N 1
ATOM 610 C CA . ASP A 1 77 ? 22.873 -29.636 -22.622 1.00 53.56 77 ASP A CA 1
ATOM 611 C C . ASP A 1 77 ? 23.021 -29.664 -24.147 1.00 53.56 77 ASP A C 1
ATOM 613 O O . ASP A 1 77 ? 22.059 -29.332 -24.845 1.00 53.56 77 ASP A O 1
ATOM 617 N N . GLU A 1 78 ? 24.207 -30.054 -24.637 1.00 55.31 78 GLU A N 1
ATOM 618 C CA . GLU A 1 78 ? 24.770 -29.932 -26.007 1.00 55.31 78 GLU A CA 1
ATOM 619 C C . GLU A 1 78 ? 23.861 -30.352 -27.192 1.00 55.31 78 GLU A C 1
ATOM 621 O O . GLU A 1 78 ? 24.259 -30.325 -28.352 1.00 55.31 78 GLU A O 1
ATOM 626 N N . THR A 1 79 ? 22.631 -30.761 -26.915 1.00 54.50 79 THR A N 1
ATOM 627 C CA . THR A 1 79 ? 21.599 -31.232 -27.833 1.00 54.50 79 THR A CA 1
ATOM 628 C C . THR A 1 79 ? 20.577 -30.175 -28.262 1.00 54.50 79 THR A C 1
ATOM 630 O O . THR A 1 79 ? 19.767 -30.468 -29.144 1.00 54.50 79 THR A O 1
ATOM 633 N N . GLN A 1 80 ? 20.571 -28.968 -27.682 1.00 55.91 80 GLN A N 1
ATOM 634 C CA . GLN A 1 80 ? 19.644 -27.905 -28.093 1.00 55.91 80 GLN A CA 1
ATOM 635 C C . GLN A 1 80 ? 20.392 -26.683 -28.626 1.00 55.91 80 GLN A C 1
ATOM 637 O O . GLN A 1 80 ? 20.847 -25.835 -27.865 1.00 55.91 80 GLN A O 1
ATOM 642 N N . ASP A 1 81 ? 20.479 -26.603 -29.957 1.00 60.19 81 ASP A N 1
ATOM 643 C CA . ASP A 1 81 ? 20.948 -25.431 -30.698 1.00 60.19 81 ASP A CA 1
ATOM 644 C C . ASP A 1 81 ? 20.169 -24.187 -30.250 1.00 60.19 81 ASP A C 1
ATOM 646 O O . ASP A 1 81 ? 18.991 -23.999 -30.581 1.00 60.19 81 ASP A O 1
ATOM 650 N N . THR A 1 82 ? 20.837 -23.327 -29.482 1.00 59.94 82 THR A N 1
ATOM 651 C CA . THR A 1 82 ? 20.309 -22.042 -29.009 1.00 59.94 82 THR A CA 1
ATOM 652 C C . THR A 1 82 ? 19.829 -21.174 -30.164 1.00 59.94 82 THR A C 1
ATOM 654 O O . THR A 1 82 ? 18.848 -20.446 -30.023 1.00 59.94 82 THR A O 1
ATOM 657 N N . ASP A 1 83 ? 20.462 -21.313 -31.325 1.00 62.47 83 ASP A N 1
ATOM 658 C CA . ASP A 1 83 ? 20.145 -20.548 -32.524 1.00 62.47 83 ASP A CA 1
ATOM 659 C C . ASP A 1 83 ? 18.750 -20.916 -33.058 1.00 62.47 83 ASP A C 1
ATOM 661 O O . ASP A 1 83 ? 17.943 -20.028 -33.327 1.00 62.47 83 ASP A O 1
ATOM 665 N N . GLN A 1 84 ? 18.378 -22.204 -33.055 1.00 63.62 84 GLN A N 1
ATOM 666 C CA . GLN A 1 84 ? 17.023 -22.628 -33.441 1.00 63.62 84 GLN A CA 1
ATOM 667 C C . GLN A 1 84 ? 15.948 -22.166 -32.452 1.00 63.62 84 GLN A C 1
ATOM 669 O O . GLN A 1 84 ? 14.796 -21.946 -32.837 1.00 63.62 84 GLN A O 1
ATOM 674 N N . PHE A 1 85 ? 16.283 -22.063 -31.163 1.00 67.38 85 PHE A N 1
ATOM 675 C CA . PHE A 1 85 ? 15.343 -21.569 -30.160 1.00 67.38 85 PHE A CA 1
ATOM 676 C C . PHE A 1 85 ? 15.098 -20.068 -30.327 1.00 67.38 85 PHE A C 1
ATOM 678 O O . PHE A 1 85 ? 13.943 -19.638 -30.317 1.00 67.38 85 PHE A O 1
ATOM 685 N N . VAL A 1 86 ? 16.164 -19.289 -30.537 1.00 70.81 86 VAL A N 1
ATOM 686 C CA . VAL A 1 86 ? 16.086 -17.841 -30.770 1.00 70.81 86 VAL A CA 1
ATOM 687 C C . VAL A 1 86 ? 15.347 -17.537 -32.072 1.00 70.81 86 VAL A C 1
ATOM 689 O O . VAL A 1 86 ? 14.468 -16.676 -32.069 1.00 70.81 86 VAL A O 1
ATOM 692 N N . GLU A 1 87 ? 15.607 -18.285 -33.146 1.00 71.94 87 GLU A N 1
ATOM 693 C CA . GLU A 1 87 ? 14.873 -18.150 -34.410 1.00 71.94 87 GLU A CA 1
ATOM 694 C C . GLU A 1 87 ? 13.379 -18.445 -34.237 1.00 71.94 87 GLU A C 1
ATOM 696 O O . GLU A 1 87 ? 12.542 -17.629 -34.621 1.00 71.94 87 GLU A O 1
ATOM 701 N N . LYS A 1 88 ? 13.015 -19.544 -33.560 1.00 70.38 88 LYS A N 1
ATOM 702 C CA . LYS A 1 88 ? 11.602 -19.865 -33.281 1.00 70.38 88 LYS A CA 1
ATOM 703 C C . LYS A 1 88 ? 10.911 -18.807 -32.424 1.00 70.38 88 LYS A C 1
ATOM 705 O O . LYS A 1 88 ? 9.710 -18.582 -32.583 1.00 70.38 88 LYS A O 1
ATOM 710 N N . LEU A 1 89 ? 11.630 -18.174 -31.500 1.00 70.38 89 LEU A N 1
ATOM 711 C CA . LEU A 1 89 ? 11.089 -17.103 -30.663 1.00 70.38 89 LEU A CA 1
ATOM 712 C C . LEU A 1 89 ? 10.909 -15.808 -31.458 1.00 70.38 89 LEU A C 1
ATOM 714 O O . LEU A 1 89 ? 9.855 -15.181 -31.347 1.00 70.38 89 LEU A O 1
ATOM 718 N N . ALA A 1 90 ? 11.882 -15.454 -32.298 1.00 74.62 90 ALA A N 1
ATOM 719 C CA . ALA A 1 90 ? 11.802 -14.310 -33.200 1.00 74.62 90 ALA A CA 1
ATOM 720 C C . ALA A 1 90 ? 10.639 -14.465 -34.193 1.00 74.62 90 ALA A C 1
ATOM 722 O O . ALA A 1 90 ? 9.808 -13.564 -34.305 1.00 74.62 90 ALA A O 1
ATOM 723 N N . GLU A 1 91 ? 10.494 -15.639 -34.817 1.00 72.94 91 GLU A N 1
ATOM 724 C CA . GLU A 1 91 ? 9.365 -15.951 -35.702 1.00 72.94 91 GLU A CA 1
ATOM 725 C C . GLU A 1 91 ? 8.016 -15.857 -34.977 1.00 72.94 91 GLU A C 1
ATOM 727 O O . GLU A 1 91 ? 7.032 -15.367 -35.536 1.00 72.94 91 GLU A O 1
ATOM 732 N N . LYS A 1 92 ? 7.950 -16.312 -33.719 1.00 69.81 92 LYS A N 1
ATOM 733 C CA . LYS A 1 92 ? 6.715 -16.288 -32.928 1.00 69.81 92 LYS A CA 1
ATOM 734 C C . LYS A 1 92 ? 6.327 -14.874 -32.498 1.00 69.81 92 LYS A C 1
ATOM 736 O O . LYS A 1 92 ? 5.137 -14.575 -32.473 1.00 69.81 92 LYS A O 1
ATOM 741 N N . ILE A 1 93 ? 7.295 -14.010 -32.195 1.00 71.31 93 ILE A N 1
ATOM 742 C CA . ILE A 1 93 ? 7.053 -12.586 -31.913 1.00 71.31 93 ILE A CA 1
ATOM 743 C C . ILE A 1 93 ? 6.589 -11.875 -33.190 1.00 71.31 93 ILE A C 1
ATOM 745 O O . ILE A 1 93 ? 5.593 -11.159 -33.161 1.00 71.31 93 ILE A O 1
ATOM 749 N N . GLN A 1 94 ? 7.242 -12.141 -34.323 1.00 66.31 94 GLN A N 1
ATOM 750 C CA . GLN A 1 94 ? 6.931 -11.487 -35.594 1.00 66.31 94 GLN A CA 1
ATOM 751 C C . GLN A 1 94 ? 5.573 -11.916 -36.172 1.00 66.31 94 GLN A C 1
ATOM 753 O O . GLN A 1 94 ? 4.858 -11.084 -36.723 1.00 66.31 94 GLN A O 1
ATOM 758 N N . LYS A 1 95 ? 5.160 -13.179 -35.984 1.00 62.06 95 LYS A N 1
ATOM 759 C CA . LYS A 1 95 ? 3.786 -13.618 -36.291 1.00 62.06 95 LYS A CA 1
ATOM 760 C C . LYS A 1 95 ? 2.747 -12.935 -35.407 1.00 62.06 95 LYS A C 1
ATOM 762 O O . LYS A 1 95 ? 1.739 -12.469 -35.918 1.00 62.06 95 LYS A O 1
ATOM 767 N N . LYS A 1 96 ? 3.018 -12.809 -34.104 1.00 55.31 96 LYS A N 1
ATOM 768 C CA . LYS A 1 96 ? 2.081 -12.184 -33.162 1.00 55.31 96 LYS A CA 1
ATOM 769 C C . LYS A 1 96 ? 1.868 -10.689 -33.434 1.00 55.31 96 LYS A C 1
ATOM 771 O O . LYS A 1 96 ? 0.799 -10.185 -33.131 1.00 55.31 96 LYS A O 1
ATOM 776 N N . SER A 1 97 ? 2.842 -10.003 -34.038 1.00 54.34 97 SER A N 1
ATOM 777 C CA . SER A 1 97 ? 2.684 -8.617 -34.507 1.00 54.34 97 SER A CA 1
ATOM 778 C C . SER A 1 97 ? 1.884 -8.471 -35.808 1.00 54.34 97 SER A C 1
ATOM 780 O O . SER A 1 97 ? 1.418 -7.372 -36.077 1.00 54.34 97 SER A O 1
ATOM 782 N N . ASN A 1 98 ? 1.712 -9.533 -36.603 1.00 54.59 98 ASN A N 1
ATOM 783 C CA . ASN A 1 98 ? 0.947 -9.485 -37.858 1.00 54.59 98 ASN A CA 1
ATOM 784 C C . ASN A 1 98 ? -0.519 -9.927 -37.695 1.00 54.59 98 ASN A C 1
ATOM 786 O O . ASN A 1 98 ? -1.331 -9.634 -38.565 1.00 54.59 98 ASN A O 1
ATOM 790 N N . ASP A 1 99 ? -0.870 -10.610 -36.600 1.00 53.81 99 ASP A N 1
ATOM 791 C CA . ASP A 1 99 ? -2.243 -11.072 -36.338 1.00 53.81 99 ASP A CA 1
ATOM 792 C C . ASP A 1 99 ? -3.110 -10.028 -35.589 1.00 53.81 99 ASP A C 1
ATOM 794 O O . ASP A 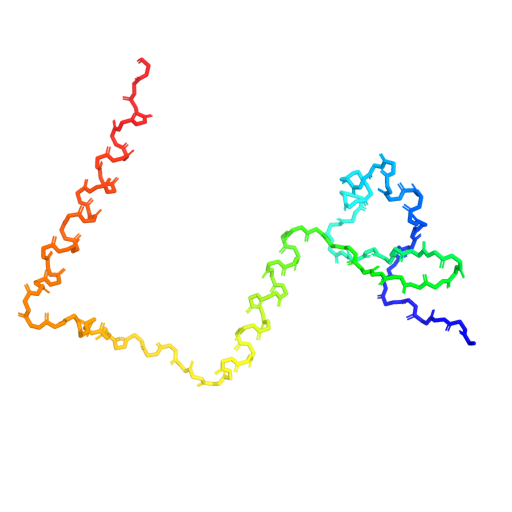1 99 ? -4.299 -10.260 -35.383 1.00 53.81 99 ASP A O 1
ATOM 798 N N . ASP A 1 100 ? -2.544 -8.870 -35.216 1.00 54.66 100 ASP A N 1
ATOM 799 C CA . ASP A 1 100 ? -3.261 -7.723 -34.617 1.00 54.66 100 ASP A CA 1
ATOM 800 C C . ASP A 1 100 ? -3.589 -6.609 -35.643 1.00 54.66 100 ASP A C 1
ATOM 802 O O . ASP A 1 100 ? -4.003 -5.510 -35.274 1.00 54.66 100 ASP A O 1
ATOM 806 N N . GLU A 1 101 ? -3.457 -6.887 -36.946 1.00 52.94 101 GLU A N 1
ATOM 807 C CA . GLU A 1 101 ? -3.876 -5.981 -38.025 1.00 52.94 101 GLU A CA 1
ATOM 808 C C . GLU A 1 101 ? -4.791 -6.696 -39.044 1.00 52.94 101 GLU A C 1
ATOM 810 O O . GLU A 1 101 ? -4.410 -6.903 -40.189 1.00 52.94 101 GLU A O 1
ATOM 815 N N . CYS A 1 102 ? -5.997 -7.117 -38.622 1.00 41.41 102 CYS A N 1
ATOM 816 C CA . CYS A 1 102 ? -7.233 -7.011 -39.427 1.00 41.41 102 CYS A CA 1
ATOM 817 C C . CYS A 1 102 ? -8.487 -7.525 -38.688 1.00 41.41 102 CYS A C 1
ATOM 819 O O . CYS A 1 102 ? -8.683 -8.728 -38.505 1.00 41.41 102 CYS A O 1
ATOM 821 N N . LEU A 1 103 ? -9.367 -6.576 -38.345 1.00 38.31 103 LEU A N 1
ATOM 822 C CA . LEU A 1 103 ? -10.810 -6.677 -38.605 1.00 38.31 103 LEU A CA 1
ATOM 823 C C . LEU A 1 103 ? -11.066 -6.700 -40.120 1.00 38.31 103 LEU A C 1
ATOM 825 O O . LEU A 1 103 ? -10.292 -6.033 -40.848 1.00 38.31 103 LEU A O 1
#